Protein AF-A0A1C6JSB7-F1 (afdb_monomer_lite)

Structure (mmCIF, N/CA/C/O backbone):
data_AF-A0A1C6JSB7-F1
#
_entry.id   AF-A0A1C6JSB7-F1
#
loop_
_atom_site.group_PDB
_atom_site.id
_atom_site.type_symbol
_atom_site.label_atom_id
_atom_site.label_alt_id
_atom_site.label_comp_id
_atom_site.label_asym_id
_atom_site.label_entity_id
_atom_site.label_seq_id
_atom_site.pdbx_PDB_ins_code
_atom_site.Cartn_x
_atom_site.Cartn_y
_atom_site.Cartn_z
_atom_site.occupancy
_atom_site.B_iso_or_equiv
_atom_site.auth_seq_id
_atom_site.auth_comp_id
_atom_site.auth_asym_id
_atom_site.auth_atom_id
_atom_site.pdbx_PDB_model_num
ATOM 1 N N . MET A 1 1 ? 7.149 2.982 -26.766 1.00 87.31 1 MET A N 1
ATOM 2 C CA . MET A 1 1 ? 6.867 3.844 -25.594 1.00 87.31 1 MET A CA 1
ATOM 3 C C . MET A 1 1 ? 5.648 4.757 -25.749 1.00 87.31 1 MET A C 1
ATOM 5 O O . MET A 1 1 ? 5.256 5.332 -24.745 1.00 87.31 1 MET A O 1
ATOM 9 N N . ARG A 1 2 ? 5.032 4.909 -26.938 1.00 92.88 2 ARG A N 1
ATOM 10 C CA . ARG A 1 2 ? 3.858 5.789 -27.128 1.00 92.88 2 ARG A CA 1
ATOM 11 C C . ARG A 1 2 ? 2.756 5.533 -26.091 1.00 92.88 2 ARG A C 1
ATOM 13 O O . ARG A 1 2 ? 2.415 6.454 -25.364 1.00 92.88 2 ARG A O 1
ATOM 20 N N . ASP A 1 3 ? 2.307 4.289 -25.959 1.00 95.19 3 ASP A N 1
ATOM 21 C CA . ASP A 1 3 ? 1.215 3.917 -25.049 1.00 95.19 3 ASP A CA 1
ATOM 22 C C . ASP A 1 3 ? 1.546 4.221 -23.578 1.00 95.19 3 ASP A C 1
ATOM 24 O O . ASP A 1 3 ? 0.715 4.741 -22.839 1.00 95.19 3 ASP A O 1
ATOM 28 N N . THR A 1 4 ? 2.790 3.974 -23.154 1.00 91.38 4 THR A N 1
ATOM 29 C CA . THR A 1 4 ? 3.278 4.326 -21.810 1.00 91.38 4 THR A CA 1
ATOM 30 C C . THR A 1 4 ? 3.216 5.834 -21.565 1.00 91.38 4 THR A C 1
ATOM 32 O O . THR A 1 4 ? 2.759 6.268 -20.512 1.00 91.38 4 THR A O 1
ATOM 35 N N . LEU A 1 5 ? 3.650 6.641 -22.538 1.00 94.06 5 LEU A N 1
ATOM 36 C CA . LEU A 1 5 ? 3.640 8.102 -22.433 1.00 94.06 5 LEU A CA 1
ATOM 37 C C . LEU A 1 5 ? 2.220 8.673 -22.482 1.00 94.06 5 LEU A C 1
ATOM 39 O O . LEU A 1 5 ? 1.932 9.640 -21.785 1.00 94.06 5 LEU A O 1
ATOM 43 N N . GLU A 1 6 ? 1.325 8.071 -23.262 1.00 96.69 6 GLU A N 1
ATOM 44 C CA . GLU A 1 6 ? -0.092 8.438 -23.287 1.00 96.69 6 GLU A CA 1
ATOM 45 C C . GLU A 1 6 ? -0.766 8.105 -21.952 1.00 96.69 6 GLU A C 1
ATOM 47 O O . GLU A 1 6 ? -1.458 8.948 -21.384 1.00 96.69 6 GLU A O 1
ATOM 52 N N . ASN A 1 7 ? -0.511 6.921 -21.392 1.00 95.25 7 ASN A N 1
ATOM 53 C CA . ASN A 1 7 ? -1.025 6.557 -20.075 1.00 95.25 7 ASN A CA 1
ATOM 54 C C . ASN A 1 7 ? -0.479 7.471 -18.974 1.00 95.25 7 ASN A C 1
ATOM 56 O O . ASN A 1 7 ? -1.236 7.861 -18.091 1.00 95.25 7 ASN A O 1
ATOM 60 N N . LEU A 1 8 ? 0.792 7.874 -19.050 1.00 92.38 8 LEU A N 1
ATOM 61 C CA . LEU A 1 8 ? 1.351 8.878 -18.147 1.00 92.38 8 LEU A CA 1
ATOM 62 C C . LEU A 1 8 ? 0.649 10.235 -18.309 1.00 92.38 8 LEU A C 1
ATOM 64 O O . LEU A 1 8 ? 0.220 10.823 -17.321 1.00 92.38 8 LEU A O 1
ATOM 68 N N . TYR A 1 9 ? 0.496 10.715 -19.548 1.00 94.00 9 TYR A N 1
ATOM 69 C CA . TYR A 1 9 ? -0.126 12.005 -19.860 1.00 94.00 9 TYR A CA 1
ATOM 70 C C . TYR A 1 9 ? -1.573 12.098 -19.360 1.00 94.00 9 TYR A C 1
ATOM 72 O O . TYR A 1 9 ? -1.978 13.126 -18.823 1.00 94.00 9 TYR A O 1
ATOM 80 N N . PHE A 1 10 ? -2.343 11.018 -19.499 1.00 96.75 10 PHE A N 1
ATOM 81 C CA . PHE A 1 10 ? -3.729 10.953 -19.034 1.00 96.75 10 PHE A CA 1
ATOM 82 C C . PHE A 1 10 ? -3.876 10.525 -17.565 1.00 96.75 10 PHE A C 1
ATOM 84 O O . PHE A 1 10 ? -5.005 10.346 -17.114 1.00 96.75 10 PHE A O 1
ATOM 91 N N . GLY A 1 11 ? -2.778 10.333 -16.822 1.00 92.44 11 GLY A N 1
ATOM 92 C CA . GLY A 1 11 ? -2.826 9.916 -15.415 1.00 92.44 11 GLY A CA 1
ATOM 93 C C . GLY A 1 11 ? -3.377 8.501 -15.196 1.00 92.44 11 GLY A C 1
ATOM 94 O O . GLY A 1 11 ? -3.946 8.220 -14.150 1.00 92.44 11 GLY A O 1
ATOM 95 N N . LYS A 1 12 ? -3.236 7.613 -16.186 1.00 93.50 12 LYS A N 1
ATOM 96 C CA . LYS A 1 12 ? -3.694 6.211 -16.152 1.00 93.50 12 LYS A CA 1
ATOM 97 C C . LYS A 1 12 ? -2.667 5.245 -15.561 1.00 93.50 12 LYS A C 1
ATOM 99 O O . LYS A 1 12 ? -2.919 4.047 -15.507 1.00 93.50 12 LYS A O 1
ATOM 104 N N . ILE A 1 13 ? -1.480 5.734 -15.209 1.00 89.88 13 ILE A N 1
ATOM 105 C CA . ILE A 1 13 ? -0.485 4.928 -14.506 1.00 89.88 13 ILE A CA 1
ATOM 106 C C . ILE A 1 13 ? -0.773 5.059 -13.018 1.00 89.88 13 ILE A C 1
ATOM 108 O O . ILE A 1 13 ? -0.619 6.145 -12.461 1.00 89.88 13 ILE A O 1
ATOM 112 N N . THR A 1 14 ? -1.138 3.943 -12.396 1.00 88.88 14 THR A N 1
ATOM 113 C CA . THR A 1 14 ? -1.340 3.816 -10.953 1.00 88.88 14 THR A CA 1
ATOM 114 C C . THR A 1 14 ? -0.193 2.970 -10.384 1.00 88.88 14 THR A C 1
ATOM 116 O O . THR A 1 14 ? -0.285 1.747 -10.351 1.00 88.88 14 THR A O 1
ATOM 119 N N . PRO A 1 15 ? 0.941 3.568 -9.967 1.00 79.75 15 PRO A N 1
ATOM 120 C CA . PRO A 1 15 ? 2.142 2.794 -9.636 1.00 79.75 15 PRO A CA 1
ATOM 121 C C . PRO A 1 15 ? 1.983 1.904 -8.400 1.00 79.75 15 PRO A C 1
ATOM 123 O O . PRO A 1 15 ? 2.717 0.937 -8.245 1.00 79.75 15 PRO A O 1
ATOM 126 N N . ASN A 1 16 ? 1.032 2.257 -7.534 1.00 77.06 16 ASN A N 1
ATOM 127 C CA . ASN A 1 16 ? 0.753 1.580 -6.271 1.00 77.06 16 ASN A CA 1
ATOM 128 C C . ASN A 1 16 ? -0.467 0.647 -6.358 1.00 77.06 16 ASN A C 1
ATOM 130 O O . ASN A 1 16 ? -0.896 0.116 -5.337 1.00 77.06 16 ASN A O 1
ATOM 134 N N . GLU A 1 17 ? -1.070 0.490 -7.540 1.00 81.81 17 GLU A N 1
ATOM 135 C CA . GLU A 1 17 ? -2.199 -0.419 -7.725 1.00 81.81 17 GLU A CA 1
ATOM 136 C C . GLU A 1 17 ? -1.674 -1.849 -7.823 1.00 81.81 17 GLU A C 1
ATOM 138 O O . GLU A 1 17 ? -0.948 -2.219 -8.748 1.00 81.81 17 GLU A O 1
ATOM 143 N N . HIS A 1 18 ? -2.025 -2.647 -6.821 1.00 74.56 18 HIS A N 1
ATOM 144 C CA . HIS A 1 18 ? -1.676 -4.051 -6.751 1.00 74.56 18 HIS A CA 1
ATOM 145 C C . HIS A 1 18 ? -2.913 -4.857 -6.398 1.00 74.56 18 HIS A C 1
ATOM 147 O O . HIS A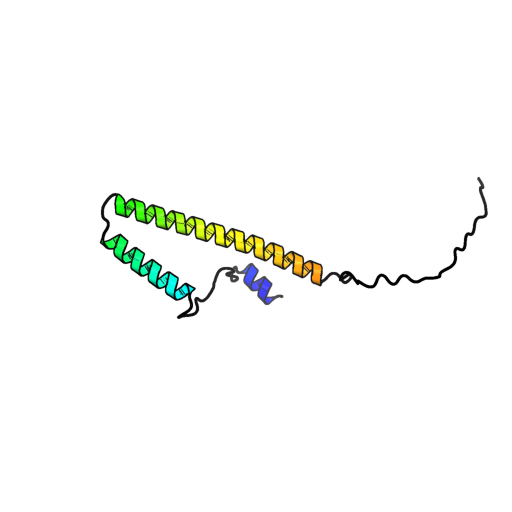 1 18 ? -3.536 -4.635 -5.360 1.00 74.56 18 HIS A O 1
ATOM 153 N N . ASP A 1 19 ? -3.223 -5.836 -7.243 1.00 81.62 19 ASP A N 1
ATOM 154 C CA . ASP A 1 19 ? -4.196 -6.857 -6.897 1.00 81.62 19 ASP A CA 1
ATOM 155 C C . ASP A 1 19 ? -3.618 -7.732 -5.788 1.00 81.62 19 ASP A C 1
ATOM 157 O O . ASP A 1 19 ? -2.570 -8.375 -5.932 1.00 81.62 19 ASP A O 1
ATOM 161 N N . ILE A 1 20 ? -4.319 -7.774 -4.661 1.00 84.81 20 ILE A N 1
ATOM 162 C CA . ILE A 1 20 ? -3.957 -8.668 -3.573 1.00 84.81 20 ILE A CA 1
ATOM 163 C C . ILE A 1 20 ? -4.384 -10.069 -3.978 1.00 84.81 20 ILE A C 1
ATOM 165 O O . ILE A 1 20 ? -5.567 -10.355 -4.153 1.00 84.81 20 ILE A O 1
ATOM 169 N N . THR A 1 21 ? -3.405 -10.958 -4.129 1.00 90.06 21 THR A N 1
ATOM 170 C CA . THR A 1 21 ? -3.688 -12.357 -4.452 1.00 90.06 21 THR A CA 1
ATOM 171 C C . THR A 1 21 ? -4.446 -13.000 -3.281 1.00 90.06 21 THR A C 1
ATOM 173 O O . THR A 1 21 ? -3.908 -13.015 -2.164 1.00 90.06 21 THR A O 1
ATOM 176 N N . PRO A 1 22 ? -5.661 -13.544 -3.498 1.00 88.44 22 PRO A N 1
ATOM 177 C CA . PRO A 1 22 ? -6.413 -14.222 -2.446 1.00 88.44 22 PRO A CA 1
ATOM 178 C C . PRO A 1 22 ? -5.622 -15.394 -1.855 1.00 88.44 22 PRO A C 1
ATOM 180 O O . PRO A 1 22 ? -4.961 -16.132 -2.587 1.00 88.44 22 PRO A O 1
ATOM 183 N N . GLY A 1 23 ? -5.677 -15.564 -0.532 1.00 90.69 23 GLY A N 1
ATOM 184 C CA . GLY A 1 23 ? -4.921 -16.600 0.187 1.00 90.69 23 GLY A CA 1
ATOM 185 C C . GLY A 1 23 ? -3.410 -16.349 0.272 1.00 90.69 23 GLY A C 1
ATOM 186 O O . GLY A 1 23 ? -2.653 -17.244 0.648 1.00 90.69 23 GLY A O 1
ATOM 187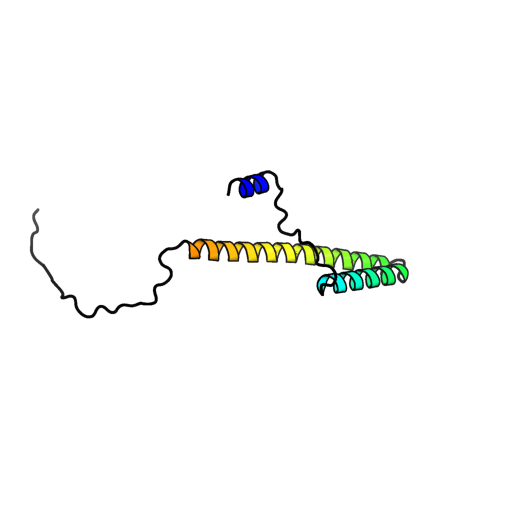 N N . SER A 1 24 ? -2.944 -15.153 -0.100 1.00 94.56 24 SER A N 1
ATOM 188 C CA . SER A 1 24 ? -1.577 -14.729 0.197 1.00 94.56 24 SER A CA 1
ATOM 189 C C . SER A 1 24 ? -1.415 -14.399 1.681 1.00 94.56 24 SER A C 1
ATOM 191 O O . SER A 1 24 ? -2.367 -14.037 2.368 1.00 94.56 24 SER A O 1
ATOM 193 N N . VAL A 1 25 ? -0.171 -14.436 2.164 1.00 95.56 25 VAL A N 1
ATOM 194 C CA . VAL A 1 25 ? 0.162 -14.033 3.541 1.00 95.56 25 VAL A CA 1
ATOM 195 C C . VAL A 1 25 ? -0.306 -12.604 3.842 1.00 95.56 25 VAL A C 1
ATOM 197 O O . VAL A 1 25 ? -0.712 -12.322 4.966 1.00 95.56 25 VAL A O 1
ATOM 200 N N . LEU A 1 26 ? -0.262 -11.712 2.844 1.00 92.12 26 LEU A N 1
ATOM 201 C CA . LEU A 1 26 ? -0.737 -10.336 2.978 1.00 92.12 26 LEU A CA 1
ATOM 202 C C . LEU A 1 26 ? -2.262 -10.277 3.111 1.00 92.12 26 LEU A C 1
ATOM 204 O O . LEU A 1 26 ? -2.742 -9.618 4.026 1.00 92.12 26 LEU A O 1
ATOM 208 N N . ALA A 1 27 ? -3.001 -10.992 2.256 1.00 94.12 27 ALA A N 1
ATOM 209 C CA . ALA A 1 27 ? -4.460 -11.076 2.350 1.00 94.12 27 ALA A CA 1
ATOM 210 C C . ALA A 1 27 ? -4.893 -11.580 3.735 1.00 94.12 27 ALA A C 1
ATOM 212 O O . ALA A 1 27 ? -5.657 -10.915 4.426 1.00 94.12 27 ALA A O 1
ATOM 213 N N . ASP A 1 28 ? -4.300 -12.683 4.200 1.00 96.00 28 ASP A N 1
ATOM 214 C CA . ASP A 1 28 ? -4.609 -13.246 5.516 1.00 96.00 28 ASP A CA 1
ATOM 215 C C . ASP A 1 28 ? -4.284 -12.281 6.668 1.00 96.00 28 ASP A C 1
ATOM 217 O O . ASP A 1 28 ? -4.946 -12.293 7.707 1.00 96.00 28 ASP A O 1
ATOM 221 N N . ALA A 1 29 ? -3.212 -11.494 6.541 1.00 95.94 29 ALA A N 1
ATOM 222 C CA . ALA A 1 29 ? -2.838 -10.505 7.546 1.00 95.94 29 ALA A CA 1
ATOM 223 C C . ALA A 1 29 ? -3.825 -9.330 7.572 1.00 95.94 29 ALA A C 1
ATOM 225 O O . ALA A 1 29 ? -4.173 -8.870 8.659 1.00 95.94 29 ALA A O 1
ATOM 226 N N . MET A 1 30 ? -4.302 -8.891 6.405 1.00 93.31 30 MET A N 1
ATOM 227 C CA . MET A 1 30 ? -5.320 -7.847 6.285 1.00 93.31 30 MET A CA 1
ATOM 228 C C . MET A 1 30 ? -6.656 -8.295 6.873 1.00 93.31 30 MET A C 1
ATOM 230 O O . MET A 1 30 ? -7.195 -7.584 7.715 1.00 93.31 30 MET A O 1
ATOM 234 N N . ASP A 1 31 ? -7.116 -9.507 6.554 1.00 95.75 31 ASP A N 1
ATOM 235 C CA . ASP A 1 31 ? -8.349 -10.067 7.124 1.00 95.75 31 ASP A CA 1
ATOM 236 C C . ASP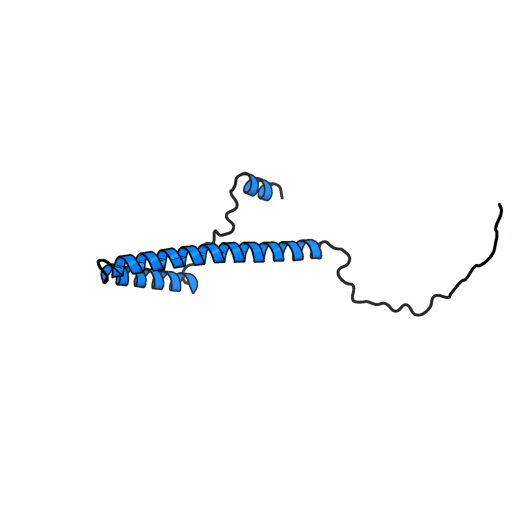 A 1 31 ? -8.279 -10.136 8.661 1.00 95.75 31 ASP A C 1
ATOM 238 O O . ASP A 1 31 ? -9.246 -9.850 9.369 1.00 95.75 31 ASP A O 1
ATOM 242 N N . ARG A 1 32 ? -7.116 -10.509 9.216 1.00 96.50 32 ARG A N 1
ATOM 243 C CA . ARG A 1 32 ? -6.902 -10.517 10.674 1.00 96.50 32 ARG A CA 1
ATOM 244 C C . ARG A 1 32 ? -6.903 -9.108 11.262 1.00 96.50 32 ARG A C 1
ATOM 246 O O . ARG A 1 32 ? -7.426 -8.932 12.361 1.00 96.50 32 ARG A O 1
ATOM 253 N N . ALA A 1 33 ? -6.292 -8.141 10.578 1.00 94.88 33 ALA A N 1
ATOM 254 C CA . ALA A 1 33 ? -6.266 -6.750 11.017 1.00 94.88 33 ALA A CA 1
ATOM 255 C C . ALA A 1 33 ? -7.686 -6.167 11.056 1.00 94.88 33 ALA A C 1
ATOM 257 O O . ALA A 1 33 ? -8.079 -5.636 12.092 1.00 94.88 33 ALA A O 1
ATOM 258 N N . GLU A 1 34 ? -8.476 -6.382 10.003 1.00 95.06 34 GLU A N 1
ATOM 259 C CA . GLU A 1 34 ? -9.878 -5.956 9.915 1.00 95.06 34 GLU A CA 1
ATOM 260 C C . GLU A 1 34 ? -10.723 -6.580 11.036 1.00 95.06 34 GLU A C 1
ATOM 262 O O . GLU A 1 34 ? -11.366 -5.870 11.806 1.00 95.06 34 GLU A O 1
ATOM 267 N N . GLN A 1 35 ? -10.634 -7.900 11.241 1.00 97.00 35 GLN A N 1
ATOM 268 C CA . GLN A 1 35 ? -11.355 -8.570 12.333 1.00 97.00 35 GLN A CA 1
ATOM 269 C C . GLN A 1 35 ? -10.963 -8.052 13.726 1.00 97.00 35 GLN A C 1
ATOM 271 O O . GLN A 1 35 ? -11.787 -8.043 14.647 1.00 97.00 35 GLN A O 1
ATOM 276 N N . CYS A 1 36 ? -9.696 -7.685 13.926 1.00 96.06 36 CYS A N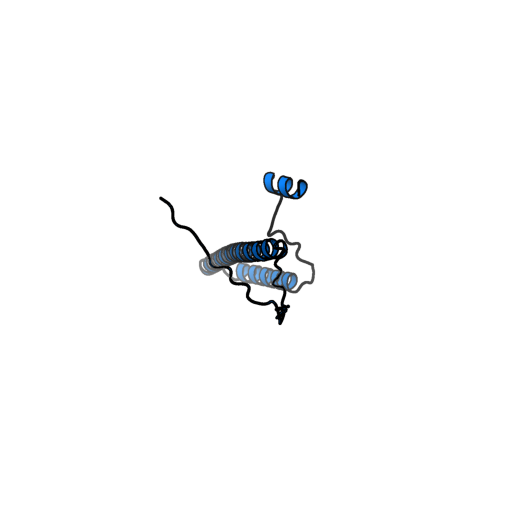 1
ATOM 277 C CA . CYS A 1 36 ? -9.230 -7.083 15.173 1.00 96.06 36 CYS A CA 1
ATOM 278 C C . CYS A 1 36 ? -9.775 -5.662 15.341 1.00 96.06 36 CYS A C 1
ATOM 280 O O . CYS A 1 36 ? -10.258 -5.333 16.427 1.00 96.06 36 CYS A O 1
ATOM 282 N N . GLU A 1 37 ? -9.734 -4.849 14.287 1.00 95.06 37 GLU A N 1
ATOM 283 C CA . GLU A 1 37 ? -10.280 -3.493 14.271 1.00 95.06 37 GLU A CA 1
ATOM 284 C C . GLU A 1 37 ? -11.778 -3.493 14.588 1.00 95.06 37 GLU A C 1
ATOM 286 O O . GLU A 1 37 ? -12.209 -2.755 15.475 1.00 95.06 37 GLU A O 1
ATOM 291 N N . GLU A 1 38 ? -12.566 -4.362 13.949 1.00 95.62 38 GLU A N 1
ATOM 292 C CA . GLU A 1 38 ? -14.005 -4.491 14.199 1.00 95.62 38 GLU A CA 1
ATOM 293 C C . GLU A 1 38 ? -14.298 -4.835 15.664 1.00 95.62 38 GLU A C 1
ATOM 295 O O . GLU A 1 38 ? -15.113 -4.179 16.321 1.00 95.62 38 GLU A O 1
ATOM 300 N N . LYS A 1 39 ? -13.597 -5.839 16.210 1.00 96.81 39 LYS A N 1
ATOM 301 C CA . LYS A 1 39 ? -13.767 -6.262 17.608 1.00 96.81 39 LYS A CA 1
ATOM 302 C C . LYS A 1 39 ? -13.392 -5.150 18.580 1.00 96.81 39 LYS A C 1
ATOM 304 O O . LYS A 1 39 ? -14.141 -4.890 19.517 1.00 96.81 39 LYS A O 1
ATOM 309 N N . LEU A 1 40 ? -12.257 -4.485 18.371 1.00 95.94 40 LEU A N 1
ATOM 310 C CA . LEU A 1 40 ? -11.819 -3.385 19.231 1.00 95.94 40 LEU A CA 1
ATOM 311 C C . LEU A 1 40 ? -12.783 -2.196 19.153 1.00 95.94 40 LEU A C 1
ATOM 313 O O . LEU A 1 40 ? -13.147 -1.628 20.178 1.00 95.94 40 LEU A O 1
ATOM 317 N N . THR A 1 41 ? -13.267 -1.869 17.958 1.00 93.38 41 THR A N 1
ATOM 318 C CA . THR A 1 41 ? -14.212 -0.770 17.721 1.00 93.38 41 THR A CA 1
ATOM 319 C C . THR A 1 41 ? -15.586 -1.019 18.349 1.00 93.38 41 THR A C 1
ATOM 321 O O . THR A 1 41 ? -16.278 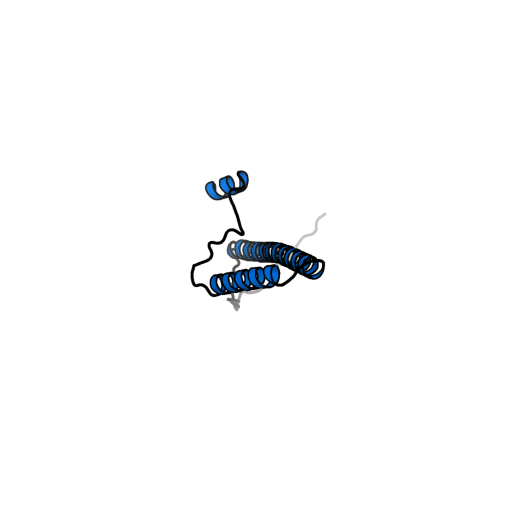-0.054 18.696 1.00 93.38 41 THR A O 1
ATOM 324 N N . ALA A 1 42 ? -15.984 -2.287 18.489 1.00 95.25 42 ALA A N 1
ATOM 325 C CA . ALA A 1 42 ? -17.202 -2.700 19.184 1.00 95.25 42 ALA A CA 1
ATOM 326 C C . ALA A 1 42 ? -17.044 -2.746 20.715 1.00 95.25 42 ALA A C 1
ATOM 328 O O . ALA A 1 42 ? -18.024 -2.548 21.427 1.00 95.25 42 ALA A O 1
ATOM 329 N N . LEU A 1 43 ? -15.838 -3.024 21.224 1.00 97.12 43 LEU A N 1
ATOM 330 C CA . LEU A 1 43 ? -15.557 -3.114 22.664 1.00 97.12 43 LEU A CA 1
ATOM 331 C C . LEU A 1 43 ? -15.273 -1.758 23.318 1.00 97.12 43 LEU A C 1
ATOM 333 O O . LEU A 1 43 ? -15.507 -1.601 24.514 1.00 97.12 43 LEU A O 1
ATOM 337 N N . LEU A 1 44 ? -14.722 -0.808 22.562 1.00 96.94 44 LEU A N 1
ATOM 338 C CA . LEU A 1 44 ? -14.350 0.512 23.060 1.00 96.94 44 LEU A CA 1
ATOM 339 C C . LEU A 1 44 ? -15.462 1.533 22.800 1.00 96.94 44 LEU A C 1
ATOM 341 O O . LEU A 1 44 ? -16.081 1.550 21.736 1.00 96.94 44 LEU A O 1
ATOM 345 N N . GLU A 1 45 ? -15.649 2.452 23.742 1.00 95.56 45 GLU A N 1
ATOM 346 C CA . GLU A 1 45 ? -16.543 3.605 23.620 1.00 95.56 45 GLU A CA 1
ATOM 347 C C . GLU A 1 45 ? -15.782 4.893 23.976 1.00 95.56 45 GLU A C 1
ATOM 349 O O . GLU A 1 45 ? -14.598 4.847 24.298 1.00 95.56 45 GLU A O 1
ATOM 354 N N . GLY A 1 46 ? -16.425 6.057 23.850 1.00 95.81 46 GLY A N 1
ATOM 355 C CA . GLY A 1 46 ? -15.892 7.322 24.366 1.00 95.81 46 GLY A CA 1
ATOM 356 C C . GLY A 1 46 ? -14.482 7.706 23.888 1.00 95.81 46 GLY A C 1
ATOM 357 O O . GLY A 1 46 ? -14.201 7.804 22.686 1.00 95.81 46 GLY A O 1
ATOM 358 N N . GLU A 1 47 ? -13.611 8.008 24.850 1.00 97.00 47 GLU A N 1
ATOM 359 C CA . GLU A 1 47 ? -12.264 8.529 24.604 1.00 97.00 47 GLU A CA 1
ATOM 360 C C . GLU A 1 47 ? -11.333 7.445 24.051 1.00 97.00 47 GLU A C 1
ATOM 362 O O . GLU A 1 47 ? -10.559 7.704 23.129 1.00 97.00 47 GLU A O 1
ATOM 367 N N . GLU A 1 48 ? -11.461 6.212 24.533 1.00 96.44 48 GLU A N 1
ATOM 368 C CA . GLU A 1 48 ? -10.637 5.072 24.139 1.00 96.44 48 GLU A CA 1
ATOM 369 C C . GLU A 1 48 ? -10.847 4.722 22.664 1.00 96.44 48 GLU A C 1
ATOM 371 O O . GLU A 1 48 ? -9.884 4.523 21.919 1.00 96.44 48 GLU A O 1
ATOM 376 N N . LYS A 1 49 ? -12.105 4.731 22.207 1.00 96.44 49 LYS A N 1
ATOM 377 C CA . LYS A 1 49 ? -12.435 4.547 20.787 1.00 96.44 49 LYS A CA 1
ATOM 378 C C . LYS A 1 49 ? -11.873 5.675 19.925 1.00 96.44 49 LYS A C 1
ATOM 380 O O . LYS A 1 49 ? -11.338 5.431 18.846 1.00 96.44 49 LYS A O 1
ATOM 385 N N . THR A 1 50 ? -11.962 6.912 20.410 1.00 97.00 50 THR A N 1
ATOM 386 C CA . THR A 1 50 ? -11.405 8.076 19.707 1.00 97.00 50 THR A CA 1
ATOM 387 C C . THR A 1 50 ? -9.883 7.968 19.580 1.00 97.00 50 THR A C 1
ATOM 389 O O . THR A 1 50 ? -9.324 8.287 18.529 1.00 97.00 50 THR A O 1
ATOM 392 N N . LEU A 1 51 ? -9.204 7.488 20.625 1.00 97.81 51 LEU A N 1
ATOM 393 C CA . LEU A 1 51 ? -7.762 7.267 20.617 1.00 97.81 51 LEU A CA 1
ATOM 394 C C . LEU A 1 51 ? -7.358 6.159 19.633 1.00 97.81 51 LEU A C 1
ATOM 396 O O . LEU A 1 51 ? -6.403 6.356 18.884 1.00 97.81 51 LEU A O 1
ATOM 400 N N . LEU A 1 52 ? -8.106 5.049 19.576 1.00 96.56 52 LEU A N 1
ATOM 401 C CA . LEU A 1 52 ? -7.880 3.978 18.597 1.00 96.56 52 LEU A CA 1
ATOM 402 C C . LEU A 1 52 ? -7.991 4.495 17.156 1.00 96.56 52 LEU A C 1
ATOM 404 O O . LEU A 1 52 ? -7.087 4.275 16.356 1.00 96.56 52 LEU A O 1
ATOM 408 N N . LEU A 1 53 ? -9.052 5.238 16.829 1.00 96.19 53 LEU A N 1
ATOM 409 C CA . LEU A 1 53 ? -9.232 5.792 15.482 1.00 96.19 53 LEU A CA 1
ATOM 410 C C . LEU A 1 53 ? -8.111 6.770 15.104 1.00 96.19 53 LEU A C 1
ATOM 412 O O . LEU A 1 53 ? -7.663 6.800 13.959 1.00 96.19 53 LEU A O 1
ATOM 416 N N . ARG A 1 54 ? -7.622 7.564 16.064 1.00 97.56 54 ARG A N 1
ATOM 417 C CA . ARG A 1 54 ? -6.460 8.440 15.842 1.00 97.56 54 ARG A CA 1
ATOM 418 C C . ARG A 1 54 ? -5.184 7.644 15.588 1.00 97.56 54 ARG A C 1
ATOM 420 O O . ARG A 1 54 ? -4.400 8.060 14.740 1.00 97.56 54 ARG A O 1
ATOM 427 N N . LEU A 1 55 ? -4.984 6.533 16.297 1.00 97.12 55 LEU A N 1
ATOM 428 C CA . LEU A 1 55 ? -3.847 5.644 16.076 1.00 97.12 55 LEU A CA 1
ATOM 429 C C . LEU A 1 55 ? -3.889 5.032 14.671 1.00 97.12 55 LEU A C 1
ATOM 431 O O . LEU A 1 55 ? -2.903 5.149 13.953 1.00 97.12 55 LEU A O 1
ATOM 435 N N . LEU A 1 56 ? -5.026 4.462 14.260 1.00 95.62 56 LEU A N 1
ATOM 436 C CA . LEU A 1 56 ? -5.190 3.852 12.933 1.00 95.62 56 LEU A CA 1
ATOM 437 C C . LEU A 1 56 ? -4.991 4.870 11.804 1.00 95.62 56 LEU A C 1
ATOM 439 O O . LEU A 1 56 ? -4.308 4.592 10.824 1.00 95.62 56 LEU A O 1
ATOM 443 N N . ASN A 1 57 ? -5.524 6.085 11.959 1.00 96.12 57 ASN A N 1
ATOM 444 C CA . ASN A 1 57 ? -5.292 7.156 10.990 1.00 96.12 57 ASN A CA 1
ATOM 445 C C . ASN A 1 57 ? -3.807 7.531 10.888 1.00 96.12 57 ASN A C 1
ATOM 447 O O . ASN A 1 57 ? -3.296 7.682 9.781 1.00 96.12 57 ASN A O 1
ATOM 451 N N . ALA A 1 58 ? -3.112 7.652 12.023 1.00 97.88 58 ALA A N 1
ATOM 452 C CA . ALA A 1 58 ? -1.680 7.937 12.030 1.00 97.88 58 ALA A CA 1
ATOM 453 C C . ALA A 1 58 ? -0.869 6.791 11.400 1.00 97.88 58 ALA A C 1
ATOM 455 O O . ALA A 1 58 ? 0.053 7.047 10.630 1.00 97.88 58 ALA A O 1
ATOM 456 N N . GLU A 1 59 ? -1.221 5.533 11.678 1.00 96.31 59 GLU A N 1
ATOM 457 C CA . GLU A 1 59 ? -0.584 4.366 11.062 1.00 96.31 59 GLU A CA 1
ATOM 458 C C . GLU A 1 59 ? -0.794 4.343 9.541 1.00 96.31 59 GLU A C 1
ATOM 460 O O . GLU A 1 59 ? 0.165 4.153 8.794 1.00 96.31 59 GLU A O 1
ATOM 465 N N . ASN A 1 60 ? -2.013 4.617 9.070 1.00 94.31 60 ASN A N 1
ATOM 466 C CA . ASN A 1 60 ? -2.325 4.705 7.644 1.00 94.31 60 ASN A CA 1
ATOM 467 C C . ASN A 1 60 ? -1.539 5.821 6.941 1.00 94.31 60 ASN A C 1
ATOM 469 O O . ASN A 1 60 ? -1.043 5.623 5.828 1.00 94.31 60 ASN A O 1
ATOM 473 N N . GLU A 1 61 ? -1.384 6.982 7.583 1.00 97.06 61 GLU A N 1
ATOM 474 C CA . GLU A 1 61 ? -0.580 8.091 7.060 1.00 97.06 61 GLU A CA 1
ATOM 475 C C . GLU A 1 61 ? 0.911 7.724 6.989 1.00 97.06 61 GLU A C 1
ATOM 477 O O . GLU A 1 61 ? 1.563 7.961 5.965 1.00 97.06 61 GLU A O 1
ATOM 482 N N . ILE A 1 62 ? 1.441 7.079 8.035 1.00 96.88 62 ILE A N 1
ATOM 483 C CA . ILE A 1 62 ? 2.818 6.568 8.065 1.00 96.88 62 ILE A CA 1
ATOM 484 C C . ILE A 1 62 ? 3.023 5.538 6.949 1.00 96.88 62 ILE A C 1
ATOM 486 O O . ILE A 1 62 ? 3.974 5.658 6.178 1.00 96.88 62 ILE A O 1
ATOM 490 N N . SER A 1 63 ? 2.126 4.559 6.826 1.00 93.19 63 SER A N 1
ATOM 491 C CA . SER A 1 63 ? 2.186 3.510 5.804 1.00 93.19 63 SER A CA 1
ATOM 492 C C . SER A 1 63 ? 2.159 4.096 4.391 1.00 93.19 63 SER A C 1
ATOM 494 O O . SER A 1 63 ? 3.024 3.783 3.572 1.00 93.19 63 SER A O 1
ATOM 496 N N . SER A 1 64 ? 1.245 5.035 4.128 1.00 91.25 64 SER A N 1
ATOM 497 C CA . SER A 1 64 ? 1.134 5.720 2.833 1.00 91.25 64 SER A CA 1
ATOM 498 C C . SER A 1 64 ? 2.392 6.526 2.498 1.00 91.25 64 SER A C 1
ATOM 500 O O . SER A 1 64 ? 2.881 6.487 1.367 1.00 91.25 64 SER A O 1
ATOM 502 N N . THR A 1 65 ? 2.957 7.221 3.489 1.00 95.81 65 THR A N 1
ATOM 503 C CA . THR A 1 65 ? 4.202 7.983 3.325 1.00 95.81 65 THR A CA 1
ATOM 504 C C . THR A 1 65 ? 5.381 7.052 3.040 1.00 95.81 65 THR A C 1
ATOM 506 O O . THR A 1 65 ? 6.131 7.280 2.093 1.00 95.81 65 THR A O 1
ATOM 509 N N . MET A 1 66 ? 5.521 5.960 3.799 1.00 95.31 66 MET A N 1
ATOM 510 C CA . MET A 1 66 ? 6.570 4.961 3.571 1.00 95.31 66 MET A CA 1
ATOM 511 C C . MET A 1 66 ? 6.447 4.296 2.198 1.00 95.31 66 MET A C 1
ATOM 513 O O . MET A 1 66 ? 7.462 4.087 1.537 1.00 95.31 66 MET A O 1
ATOM 517 N N . ALA A 1 67 ? 5.230 3.981 1.747 1.00 92.12 67 ALA A N 1
ATOM 518 C CA . ALA A 1 67 ? 4.999 3.427 0.416 1.00 92.12 67 ALA A CA 1
ATOM 519 C C . ALA A 1 67 ? 5.497 4.384 -0.682 1.00 92.12 67 ALA A C 1
ATOM 521 O O . ALA A 1 67 ? 6.201 3.953 -1.596 1.00 92.12 67 ALA A O 1
ATOM 522 N N . MET A 1 68 ? 5.216 5.687 -0.556 1.00 93.38 68 MET A N 1
ATOM 523 C CA . MET A 1 68 ? 5.713 6.702 -1.491 1.00 93.38 68 MET A CA 1
ATOM 524 C C . MET A 1 68 ? 7.244 6.820 -1.470 1.00 93.38 68 MET A C 1
ATOM 526 O O . MET A 1 68 ? 7.870 6.829 -2.531 1.00 93.38 68 MET A O 1
ATOM 530 N N . GLU A 1 69 ? 7.864 6.866 -0.290 1.00 96.12 69 GLU A N 1
ATOM 531 C CA . GLU A 1 69 ? 9.328 6.921 -0.166 1.00 96.12 69 GLU A CA 1
ATOM 532 C C . GLU A 1 69 ? 9.995 5.679 -0.775 1.00 96.12 69 GLU A C 1
ATOM 534 O O . GLU A 1 69 ? 10.949 5.790 -1.550 1.00 96.12 69 GLU A O 1
ATOM 539 N N . ASN A 1 70 ? 9.449 4.489 -0.511 1.00 94.38 70 ASN A N 1
ATOM 540 C CA . ASN A 1 70 ? 9.933 3.240 -1.098 1.00 94.38 70 ASN A CA 1
ATOM 541 C C . ASN A 1 70 ? 9.778 3.224 -2.623 1.00 94.38 70 ASN A C 1
ATOM 543 O O . ASN A 1 70 ? 10.696 2.787 -3.320 1.00 94.38 70 ASN A O 1
ATOM 547 N N . PHE A 1 71 ? 8.667 3.744 -3.154 1.00 93.31 71 PHE A N 1
ATOM 548 C CA . PHE A 1 71 ? 8.478 3.902 -4.595 1.00 93.31 71 PHE A CA 1
ATOM 549 C C . PHE A 1 71 ? 9.544 4.824 -5.201 1.00 93.31 71 PHE A C 1
ATOM 551 O O . PHE A 1 71 ? 10.186 4.456 -6.185 1.00 93.31 71 PHE A O 1
ATOM 558 N N . ILE A 1 72 ? 9.796 5.991 -4.597 1.00 95.06 72 ILE A N 1
ATOM 559 C CA . ILE A 1 72 ? 10.821 6.937 -5.063 1.00 95.06 72 ILE A CA 1
ATOM 560 C C . ILE A 1 72 ? 12.210 6.289 -5.038 1.00 95.06 72 ILE A C 1
ATOM 562 O O . ILE A 1 72 ? 12.972 6.418 -6.001 1.00 95.06 72 ILE A O 1
ATOM 566 N N . LEU A 1 73 ? 12.555 5.582 -3.959 1.00 96.44 73 LEU A N 1
ATOM 567 C CA . LEU A 1 73 ? 13.829 4.871 -3.841 1.00 96.44 73 LEU A CA 1
ATOM 568 C C . LEU A 1 73 ? 13.971 3.787 -4.917 1.00 96.44 73 LEU A C 1
ATOM 570 O O . LEU A 1 73 ? 14.991 3.750 -5.611 1.00 96.44 73 LEU A O 1
ATOM 574 N N . GLY A 1 74 ? 12.941 2.957 -5.099 1.00 94.81 74 GLY A N 1
ATOM 575 C CA . GLY A 1 74 ? 12.905 1.905 -6.114 1.00 94.81 74 GLY A CA 1
ATOM 576 C C . GLY A 1 74 ? 12.999 2.458 -7.536 1.00 94.81 74 GLY A C 1
ATOM 577 O O . GLY A 1 74 ? 13.801 1.976 -8.332 1.00 94.81 74 GLY A O 1
ATOM 578 N N . PHE A 1 75 ? 12.261 3.526 -7.843 1.00 94.25 75 PHE A N 1
ATOM 579 C CA . PHE A 1 75 ? 12.296 4.185 -9.148 1.00 94.25 75 PHE A CA 1
ATOM 580 C C . PHE A 1 75 ? 13.679 4.770 -9.454 1.00 94.25 75 PHE A C 1
ATOM 582 O O . PHE A 1 75 ? 14.226 4.557 -10.537 1.00 94.25 75 PHE A O 1
ATOM 589 N N . ARG A 1 76 ? 14.291 5.469 -8.488 1.00 95.62 76 ARG A N 1
ATOM 590 C CA . ARG A 1 76 ? 15.650 6.016 -8.638 1.00 95.62 76 ARG A CA 1
ATOM 591 C C . ARG A 1 76 ? 16.680 4.916 -8.871 1.00 95.62 76 ARG A C 1
ATOM 593 O O . ARG A 1 76 ? 17.579 5.107 -9.687 1.00 95.62 76 ARG A O 1
ATOM 600 N N . LEU A 1 77 ? 16.560 3.791 -8.167 1.00 96.44 77 LEU A N 1
ATOM 601 C CA . LEU A 1 77 ? 17.422 2.631 -8.375 1.00 96.44 77 LEU A CA 1
ATOM 602 C C . LEU A 1 77 ? 17.219 2.036 -9.774 1.00 96.44 77 LEU A C 1
ATOM 604 O O . LEU A 1 77 ? 18.194 1.851 -10.497 1.00 96.44 77 LEU A O 1
ATOM 608 N N . GLY A 1 78 ? 15.967 1.809 -10.177 1.00 94.94 78 GLY A N 1
ATOM 609 C CA . GLY A 1 78 ? 15.626 1.277 -11.496 1.00 94.94 78 GLY A CA 1
ATOM 610 C C . GLY A 1 78 ? 16.163 2.140 -12.637 1.00 94.94 78 GLY A C 1
ATOM 611 O O . GLY A 1 78 ? 16.755 1.613 -13.574 1.00 94.94 78 GLY A O 1
ATOM 612 N N . MET A 1 79 ? 16.053 3.467 -12.528 1.00 94.88 79 MET A N 1
ATOM 613 C CA . MET A 1 79 ? 16.604 4.390 -13.525 1.00 94.88 79 MET A CA 1
ATOM 614 C C . MET A 1 79 ? 18.132 4.350 -13.605 1.00 94.88 79 MET A C 1
ATOM 616 O O . MET A 1 79 ? 18.670 4.440 -14.703 1.00 94.88 79 MET A O 1
ATOM 620 N N . ARG A 1 80 ? 18.841 4.200 -12.476 1.00 93.38 80 ARG A N 1
ATOM 621 C CA . ARG A 1 80 ? 20.306 4.042 -12.495 1.00 93.38 80 ARG A CA 1
ATOM 622 C C . ARG A 1 80 ? 20.713 2.774 -13.233 1.00 93.38 80 ARG A C 1
ATOM 624 O O . ARG A 1 80 ? 21.563 2.853 -14.103 1.00 93.38 80 ARG A O 1
ATOM 631 N N . ILE A 1 81 ? 20.064 1.651 -12.924 1.00 93.19 81 ILE A N 1
ATOM 632 C CA . ILE A 1 81 ? 20.319 0.371 -13.599 1.00 93.19 81 ILE A CA 1
ATOM 633 C C . ILE A 1 81 ? 20.016 0.486 -15.098 1.00 93.19 81 ILE A C 1
ATOM 635 O O . ILE A 1 81 ? 20.797 0.017 -15.913 1.00 93.19 81 ILE A O 1
ATOM 639 N N . ALA A 1 82 ? 18.904 1.129 -15.470 1.00 91.81 82 ALA A N 1
ATOM 640 C CA . ALA A 1 82 ? 18.522 1.293 -16.870 1.00 91.81 82 ALA A CA 1
ATOM 641 C C . ALA A 1 82 ? 19.500 2.172 -17.663 1.00 91.81 82 ALA A C 1
ATOM 643 O O . ALA A 1 82 ? 19.727 1.896 -18.833 1.00 91.81 82 ALA A O 1
ATOM 644 N N . ILE A 1 83 ? 20.050 3.227 -17.053 1.00 90.06 83 ILE A N 1
ATOM 645 C CA . ILE A 1 83 ? 21.069 4.075 -17.690 1.00 90.06 83 ILE A CA 1
ATOM 646 C C . ILE A 1 83 ? 22.385 3.312 -17.826 1.00 90.06 83 ILE A C 1
ATOM 648 O O . ILE A 1 83 ? 22.959 3.322 -18.906 1.00 90.06 83 ILE A O 1
ATOM 652 N N . GLU A 1 84 ? 22.826 2.642 -16.760 1.00 87.81 84 GLU A N 1
ATOM 653 C CA . GLU A 1 84 ? 24.058 1.845 -16.762 1.00 87.81 84 GLU A CA 1
ATOM 654 C C . GLU A 1 84 ? 24.010 0.755 -17.839 1.00 87.81 84 GLU A C 1
ATOM 656 O O . GLU A 1 84 ? 24.928 0.635 -18.630 1.00 87.81 84 GLU A O 1
ATOM 661 N N . ALA A 1 85 ? 22.894 0.029 -17.952 1.00 85.94 85 ALA A N 1
ATOM 662 C CA . ALA A 1 85 ? 22.726 -1.037 -18.944 1.00 85.94 85 ALA A CA 1
ATOM 663 C C . ALA A 1 85 ? 22.676 -0.550 -20.408 1.00 85.94 85 ALA A C 1
ATOM 665 O O . ALA A 1 85 ? 22.603 -1.369 -21.324 1.00 85.94 85 ALA A O 1
ATOM 666 N N . LEU A 1 86 ? 22.614 0.765 -20.638 1.00 85.00 86 LEU A N 1
ATOM 667 C CA . LEU A 1 86 ? 22.708 1.373 -21.966 1.00 85.00 86 LEU A CA 1
ATOM 668 C C . LEU A 1 86 ? 24.116 1.911 -22.258 1.00 85.00 86 LEU A C 1
ATOM 670 O O . LEU A 1 86 ? 24.355 2.332 -23.391 1.00 85.00 86 LEU A O 1
ATOM 674 N N . ASP A 1 87 ? 25.009 1.936 -21.267 1.00 81.50 87 ASP A N 1
ATOM 675 C CA . ASP A 1 87 ? 26.417 2.253 -21.475 1.00 81.50 87 ASP A CA 1
ATOM 676 C C . ASP A 1 87 ? 27.110 1.040 -22.115 1.00 81.50 87 ASP A C 1
ATOM 678 O O . ASP A 1 87 ? 26.941 -0.095 -21.677 1.00 81.50 87 ASP A O 1
ATOM 682 N N . GLU A 1 88 ? 27.840 1.256 -23.209 1.00 65.38 88 GLU A N 1
ATOM 683 C CA . GLU A 1 88 ? 28.521 0.170 -23.931 1.00 65.38 88 GLU A CA 1
ATOM 684 C C . GLU A 1 88 ? 29.834 -0.243 -23.242 1.00 65.38 88 GLU A C 1
ATOM 686 O O . GLU A 1 88 ? 30.377 -1.312 -23.535 1.00 65.38 88 GLU A O 1
ATOM 691 N N . ASP A 1 89 ? 30.349 0.582 -22.322 1.00 68.00 89 ASP A N 1
ATOM 692 C CA . ASP A 1 89 ? 31.504 0.260 -21.483 1.00 68.00 89 ASP A CA 1
ATOM 693 C C . ASP A 1 89 ? 31.047 -0.466 -20.208 1.00 68.00 89 ASP A C 1
ATOM 695 O O . ASP A 1 89 ? 31.152 0.038 -19.093 1.00 68.00 89 ASP A O 1
ATOM 699 N N . ASP A 1 90 ? 30.549 -1.691 -20.394 1.00 65.00 90 ASP A N 1
ATOM 700 C CA . ASP A 1 90 ? 30.046 -2.621 -19.364 1.00 65.00 90 ASP A CA 1
ATOM 701 C C . ASP A 1 90 ? 31.149 -3.124 -18.393 1.00 65.00 90 ASP A C 1
ATOM 703 O O . ASP A 1 90 ? 31.075 -4.214 -17.818 1.00 65.00 90 ASP A O 1
ATOM 707 N N . GLY A 1 91 ? 32.236 -2.360 -18.235 1.00 61.12 91 GLY A N 1
ATOM 708 C CA . GLY A 1 91 ? 33.382 -2.708 -17.410 1.00 61.12 91 GLY A CA 1
ATOM 709 C C . GLY A 1 91 ? 34.026 -4.007 -17.880 1.00 61.12 91 GLY A C 1
ATOM 710 O O . GLY A 1 91 ? 34.063 -4.993 -17.140 1.00 61.12 91 GLY A O 1
ATOM 711 N N . ASN A 1 92 ? 34.544 -4.032 -19.112 1.00 61.09 92 ASN A N 1
ATOM 712 C CA . ASN A 1 92 ? 35.274 -5.196 -19.604 1.00 61.09 92 ASN A CA 1
ATOM 713 C C . ASN A 1 92 ? 36.442 -5.535 -18.649 1.00 61.09 92 ASN A C 1
ATOM 715 O O . ASN A 1 92 ? 37.442 -4.822 -18.570 1.00 61.09 92 ASN A O 1
ATOM 719 N N . LEU A 1 93 ? 36.322 -6.656 -17.928 1.00 58.50 93 LEU A N 1
ATOM 720 C CA . LEU A 1 93 ? 37.329 -7.174 -16.993 1.00 58.50 93 LEU A CA 1
ATOM 721 C C . LEU A 1 93 ? 38.637 -7.594 -17.678 1.00 58.50 93 LEU A C 1
ATOM 723 O O . LEU A 1 93 ? 39.621 -7.879 -16.988 1.00 58.50 93 LEU A O 1
ATOM 727 N N . THR A 1 94 ? 38.692 -7.649 -19.013 1.00 54.41 94 THR A N 1
ATOM 728 C CA . THR A 1 94 ? 39.950 -7.913 -19.705 1.00 54.41 94 THR A CA 1
ATOM 729 C C . THR A 1 94 ? 40.794 -6.644 -19.749 1.00 54.41 94 THR A C 1
ATOM 731 O O . THR A 1 94 ? 40.855 -5.938 -20.752 1.00 54.41 94 THR A O 1
ATOM 734 N N . MET A 1 95 ? 41.538 -6.411 -18.669 1.00 49.00 95 MET A N 1
ATOM 735 C CA . MET A 1 95 ? 42.871 -5.832 -18.791 1.00 49.00 95 MET A CA 1
ATOM 736 C C . MET A 1 95 ? 43.704 -6.799 -19.636 1.00 49.00 95 MET A C 1
ATOM 738 O O . MET A 1 95 ? 44.425 -7.645 -19.108 1.00 49.00 95 MET A O 1
ATOM 742 N N . THR A 1 96 ? 43.599 -6.717 -20.962 1.00 49.81 96 THR A N 1
ATOM 743 C CA . THR A 1 96 ? 44.674 -7.204 -21.816 1.00 49.81 96 THR A CA 1
ATOM 744 C C . THR A 1 96 ? 45.852 -6.280 -21.554 1.00 49.81 96 THR A C 1
ATOM 746 O O . THR A 1 96 ? 45.964 -5.199 -22.130 1.00 49.81 96 THR A O 1
ATOM 749 N N . GLN A 1 97 ? 46.726 -6.692 -20.634 1.00 53.72 97 GLN A N 1
ATOM 750 C CA . GLN A 1 97 ? 48.134 -6.349 -20.746 1.00 53.72 97 GLN A CA 1
ATOM 751 C C . GLN A 1 97 ? 48.586 -6.866 -22.112 1.00 53.72 97 GLN A C 1
ATOM 753 O O . GLN A 1 97 ? 48.977 -8.021 -22.254 1.00 53.72 97 GLN A O 1
ATOM 758 N N . GLU A 1 98 ? 48.482 -6.025 -23.136 1.00 45.69 98 GLU A N 1
ATOM 759 C CA . GLU A 1 98 ? 49.303 -6.199 -24.319 1.00 45.69 98 GLU A CA 1
ATOM 760 C C . GLU A 1 98 ? 50.726 -5.821 -23.910 1.00 45.69 98 GLU A C 1
ATOM 762 O O . GLU A 1 98 ? 51.136 -4.659 -23.890 1.00 45.69 98 GLU A O 1
ATOM 767 N N . GLU A 1 99 ? 51.473 -6.842 -23.493 1.00 53.38 99 GLU A N 1
ATOM 768 C CA . GLU A 1 99 ? 52.921 -6.817 -23.562 1.00 53.38 99 GLU A CA 1
ATOM 769 C C . GLU A 1 99 ? 53.339 -6.490 -25.005 1.00 53.38 99 GLU A C 1
ATOM 771 O O . GLU A 1 99 ? 53.079 -7.254 -25.931 1.00 53.38 99 GLU A O 1
ATOM 776 N N . GLY A 1 100 ? 54.050 -5.374 -25.181 1.00 52.09 100 GLY A N 1
ATOM 777 C CA . GLY A 1 100 ? 54.936 -5.165 -26.327 1.00 52.09 100 GLY A CA 1
ATOM 778 C C . GLY A 1 100 ? 54.432 -4.188 -27.389 1.00 52.09 100 GLY A C 1
ATOM 779 O O . GLY A 1 100 ? 53.725 -4.556 -28.318 1.00 52.09 100 GLY A O 1
ATOM 780 N N . GLY A 1 101 ? 54.924 -2.947 -27.329 1.00 39.66 101 GLY A N 1
ATOM 781 C CA . GLY A 1 101 ? 54.658 -1.941 -28.361 1.00 39.66 101 GLY A CA 1
ATOM 782 C C . GLY A 1 101 ? 55.560 -0.711 -28.284 1.00 39.66 101 GLY A C 1
ATOM 783 O O . GLY A 1 101 ? 55.079 0.401 -28.135 1.00 39.66 101 GLY A O 1
ATOM 784 N N . THR A 1 102 ? 56.871 -0.945 -28.321 1.00 39.66 102 THR A N 1
ATOM 785 C CA . THR A 1 102 ? 57.993 -0.050 -28.663 1.00 39.66 102 THR A CA 1
ATOM 786 C C . THR A 1 102 ? 57.759 1.471 -28.670 1.00 39.66 102 THR A C 1
ATOM 788 O O . THR A 1 102 ? 57.148 2.041 -29.572 1.00 39.66 102 THR A O 1
ATOM 791 N N . TYR A 1 103 ? 58.429 2.147 -27.731 1.00 43.81 103 TYR A N 1
ATOM 792 C CA . TYR A 1 103 ? 58.742 3.574 -27.776 1.00 43.81 103 TYR A CA 1
ATOM 793 C C . TYR A 1 103 ? 59.329 3.985 -29.135 1.00 43.81 103 TYR A C 1
ATOM 795 O O . TYR A 1 103 ? 60.432 3.568 -29.490 1.00 43.81 103 TYR A O 1
ATOM 803 N N . HIS A 1 104 ? 58.666 4.900 -29.842 1.00 39.66 104 HIS A N 1
ATOM 804 C CA . HIS A 1 104 ? 59.328 5.721 -30.851 1.00 39.66 104 HIS A CA 1
ATOM 805 C C . HIS A 1 104 ? 59.209 7.199 -30.497 1.00 39.66 104 HIS A C 1
ATOM 807 O O . HIS A 1 104 ? 58.229 7.874 -30.802 1.00 39.66 104 HIS A O 1
ATOM 813 N N . GLY A 1 105 ? 60.270 7.699 -29.863 1.00 50.38 105 GLY A N 1
ATOM 814 C CA . GLY A 1 105 ? 60.560 9.120 -29.826 1.00 50.38 105 GLY A CA 1
ATOM 815 C C . GLY A 1 105 ? 60.847 9.645 -31.231 1.00 50.38 105 GLY A C 1
ATOM 816 O O . GLY A 1 105 ? 61.559 9.016 -32.016 1.00 50.38 105 GLY A O 1
ATOM 817 N N . LYS A 1 106 ? 60.318 10.831 -31.523 1.00 45.44 106 LYS A N 1
ATOM 818 C C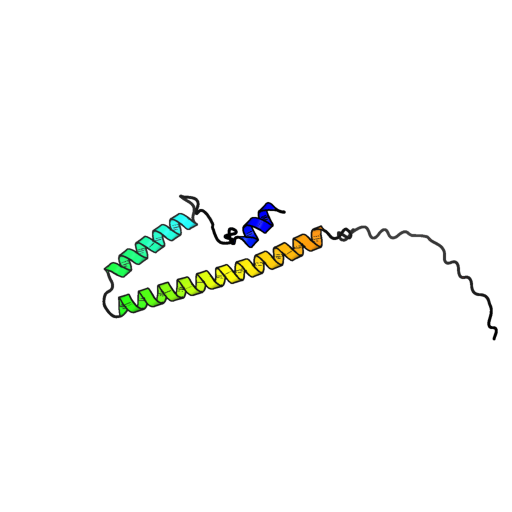A . LYS A 1 106 ? 60.879 11.744 -32.516 1.00 45.44 106 LYS A CA 1
ATOM 819 C C . LYS A 1 106 ? 60.893 13.145 -31.918 1.00 45.44 106 LYS A C 1
ATOM 821 O O . LYS A 1 106 ? 59.928 13.892 -32.028 1.00 45.44 106 LYS A O 1
ATOM 826 N N . GLU A 1 107 ? 62.009 13.491 -31.286 1.00 48.12 107 GLU A N 1
ATOM 827 C CA . GLU A 1 107 ? 62.467 14.877 -31.292 1.00 48.12 107 GLU A CA 1
ATOM 828 C C . GLU A 1 107 ? 62.967 15.204 -32.704 1.00 48.12 107 GLU A C 1
ATOM 830 O O . GLU A 1 107 ? 63.680 14.399 -33.302 1.00 48.12 107 GLU A O 1
ATOM 835 N N . THR A 1 108 ? 62.615 16.375 -33.241 1.00 44.78 108 THR A N 1
ATOM 836 C CA . THR A 1 108 ? 63.580 17.400 -33.699 1.00 44.78 108 THR A CA 1
ATOM 837 C C . THR A 1 108 ? 62.891 18.537 -34.466 1.00 44.78 108 THR A C 1
ATOM 839 O O . THR A 1 108 ? 62.245 18.305 -35.479 1.00 44.78 108 THR A O 1
ATOM 842 N N . GLY A 1 109 ? 63.150 19.775 -34.017 1.00 47.56 109 GLY A N 1
ATOM 843 C CA . GLY A 1 109 ? 63.150 21.010 -34.823 1.00 47.56 109 GLY A CA 1
ATOM 844 C C . GLY A 1 109 ? 61.771 21.591 -35.179 1.00 47.56 109 GLY A C 1
ATOM 845 O O . GLY A 1 109 ? 60.872 20.878 -35.570 1.00 47.56 109 GLY A O 1
ATOM 846 N N . GLN A 1 110 ? 61.512 22.898 -35.146 1.00 42.88 110 GLN A N 1
ATOM 847 C CA . GLN A 1 110 ? 62.433 24.021 -35.246 1.00 42.88 110 GLN A CA 1
ATOM 848 C C . GLN A 1 110 ? 61.679 25.313 -34.870 1.00 42.88 110 GLN A C 1
ATOM 850 O O . GLN A 1 110 ? 60.630 25.616 -35.431 1.00 42.88 110 GLN A O 1
ATOM 855 N N . ARG A 1 111 ? 62.239 26.102 -33.943 1.00 51.66 111 ARG A N 1
ATOM 856 C CA . ARG A 1 111 ? 61.925 27.534 -33.779 1.00 51.66 111 ARG A CA 1
ATOM 857 C C . ARG A 1 111 ? 62.082 28.264 -35.116 1.00 51.66 111 ARG A C 1
ATOM 859 O O . ARG A 1 111 ? 63.112 28.075 -35.763 1.00 51.66 111 ARG A O 1
ATOM 866 N N . ARG A 1 112 ? 61.166 29.188 -35.416 1.00 50.59 112 ARG A N 1
ATOM 867 C CA . ARG A 1 112 ? 61.343 30.475 -36.135 1.00 50.59 112 ARG A CA 1
ATOM 868 C C . ARG A 1 112 ? 59.937 31.058 -36.353 1.00 50.59 112 ARG A C 1
ATOM 870 O O . ARG A 1 112 ? 59.076 30.323 -36.801 1.00 50.59 112 ARG A O 1
ATOM 877 N N . ARG A 1 113 ? 59.635 32.324 -36.108 1.00 57.88 113 ARG A N 1
ATOM 878 C CA . ARG A 1 113 ? 60.319 33.459 -35.486 1.00 57.88 113 ARG A CA 1
ATOM 879 C C . ARG A 1 113 ? 59.218 34.459 -35.149 1.00 57.88 113 ARG A C 1
ATOM 881 O O . ARG A 1 113 ? 58.244 34.490 -35.930 1.00 57.88 113 ARG A O 1
#

Foldseek 3Di:
DVVVVVCVVVVVDDPPDDDDDPPDPVNVVVVVVVVVLVVLCVVDDDPSNVVVVVVVVVVVVVVVVVVVVVVVVVVVVVVVVVVLVPDPPVPPPPPPPPPDDDDDDDDDDDDDD

Sequence (113 aa):
MRDTLENLYFGKITPNEHDITPGSVLADAMDRAEQCEEKLTALLEGEEKTLLLRLLNAENEISSTMAMENFILGFRLGMRIAIEALDEDDGNLTMTQEEGGTYHGKETGQRRR

Secondary structure (DSSP, 8-state):
-HHHHHHHHTT---TT--PPPTTSHHHHHHHHHHHHHHHHHHH--HHHHHHHHHHHHHHHHHHHHHHHHHHHHHHHHHHHHHHHTT-S-------------------------

pLDDT: mean 83.59, std 18.43, range [39.66, 97.88]

Radius of gyration: 30.78 Å; chains: 1; bounding box: 81×50×61 Å